Protein AF-A0A3C0FT54-F1 (afdb_monomer_lite)

Structure (mmCIF, N/CA/C/O backbone):
data_AF-A0A3C0FT54-F1
#
_entry.id   AF-A0A3C0FT54-F1
#
loop_
_atom_site.group_PDB
_atom_site.id
_atom_site.type_symbol
_atom_site.label_atom_id
_atom_site.label_alt_id
_atom_site.label_comp_id
_atom_site.label_asym_id
_atom_site.label_entity_id
_atom_site.label_seq_id
_atom_site.pdbx_PDB_ins_code
_atom_site.Cartn_x
_atom_site.Cartn_y
_atom_site.Cartn_z
_atom_site.occupancy
_atom_site.B_iso_or_equiv
_atom_site.auth_seq_id
_atom_site.auth_comp_id
_atom_site.auth_asym_id
_atom_site.auth_atom_id
_atom_site.pdbx_PDB_model_num
ATOM 1 N N . MET A 1 1 ? -22.268 36.437 27.085 1.00 39.81 1 MET A N 1
ATOM 2 C CA . MET A 1 1 ? -22.435 35.902 25.718 1.00 39.81 1 MET A CA 1
ATOM 3 C C . MET A 1 1 ? -21.088 35.354 25.307 1.00 39.81 1 MET A C 1
ATOM 5 O O . MET A 1 1 ? -20.222 36.113 24.899 1.00 39.81 1 MET A O 1
ATOM 9 N N . GLU A 1 2 ? -20.871 34.074 25.572 1.00 34.09 2 GLU A N 1
ATOM 10 C CA . GLU A 1 2 ? -19.591 33.410 25.344 1.00 34.09 2 GLU A CA 1
ATOM 11 C C . GLU A 1 2 ? -19.577 32.912 23.901 1.00 34.09 2 GLU A C 1
ATOM 13 O O . GLU A 1 2 ? -20.418 32.107 23.502 1.00 34.09 2 GLU A O 1
ATOM 18 N N . GLN A 1 3 ? -18.702 33.490 23.080 1.00 37.16 3 GLN A N 1
ATOM 19 C CA . GLN A 1 3 ? -18.525 33.064 21.700 1.00 37.16 3 GLN A CA 1
ATOM 20 C C . GLN A 1 3 ? -17.774 31.733 21.707 1.00 37.16 3 GLN A C 1
ATOM 22 O O . GLN A 1 3 ? -16.560 31.688 21.888 1.00 37.16 3 GLN A O 1
ATOM 27 N N . THR A 1 4 ? -18.505 30.640 21.504 1.00 37.16 4 THR A N 1
ATOM 28 C CA . THR A 1 4 ? -17.936 29.337 21.153 1.00 37.16 4 THR A CA 1
ATOM 29 C C . THR A 1 4 ? -17.132 29.469 19.862 1.00 37.16 4 THR A C 1
ATOM 31 O O . THR A 1 4 ? -17.695 29.584 18.771 1.00 37.16 4 THR A O 1
ATOM 34 N N . VAL A 1 5 ? -15.807 29.450 19.992 1.00 47.31 5 VAL A N 1
ATOM 35 C CA . VAL A 1 5 ? -14.875 29.257 18.881 1.00 47.31 5 VAL A CA 1
ATOM 36 C C . VAL A 1 5 ? -15.123 27.854 18.332 1.00 47.31 5 VAL A C 1
ATOM 38 O O . VAL A 1 5 ? -14.855 26.862 19.007 1.00 47.31 5 VAL A O 1
ATOM 41 N N . LYS A 1 6 ? -15.674 27.753 17.119 1.00 39.34 6 LYS A N 1
ATOM 42 C CA . LYS A 1 6 ? -15.751 26.471 16.413 1.00 39.34 6 LYS A CA 1
ATOM 43 C C . LYS A 1 6 ? -14.331 26.026 16.068 1.00 39.34 6 LYS A C 1
ATOM 45 O O . LYS A 1 6 ? -13.644 26.686 15.293 1.00 39.34 6 LYS A O 1
ATOM 50 N N . ASN A 1 7 ? -13.907 24.917 16.663 1.00 45.44 7 ASN A N 1
ATOM 51 C CA . ASN A 1 7 ? -12.680 24.217 16.313 1.00 45.44 7 ASN A CA 1
ATOM 52 C C . ASN A 1 7 ? -12.859 23.648 14.887 1.00 45.44 7 ASN A C 1
ATOM 54 O O . ASN A 1 7 ? -13.878 23.001 14.648 1.00 45.44 7 ASN A O 1
ATOM 58 N N . PRO A 1 8 ? -11.939 23.858 13.928 1.00 46.22 8 PRO A N 1
ATOM 59 C CA . PRO A 1 8 ? -12.102 23.394 12.542 1.00 46.22 8 PRO A CA 1
ATOM 60 C C . PRO A 1 8 ? -12.055 21.860 12.363 1.00 46.22 8 PRO A C 1
ATOM 62 O O . PRO A 1 8 ? -11.962 21.376 11.243 1.00 46.22 8 PRO A O 1
ATOM 65 N N . ALA A 1 9 ? -12.144 21.087 13.448 1.00 51.22 9 ALA A N 1
ATOM 66 C CA . ALA A 1 9 ? -12.054 19.629 13.460 1.00 51.22 9 ALA A CA 1
ATOM 67 C C . ALA A 1 9 ? -13.381 18.897 13.162 1.00 51.22 9 ALA A C 1
ATOM 69 O O . ALA A 1 9 ? -13.426 17.674 13.268 1.00 51.22 9 ALA A O 1
ATOM 70 N N . ASP A 1 10 ? -14.442 19.608 12.773 1.00 50.59 10 ASP A N 1
ATOM 71 C CA . ASP A 1 10 ? -15.737 19.005 12.452 1.00 50.59 10 ASP A CA 1
ATOM 72 C C . ASP A 1 10 ? -16.016 19.049 10.939 1.00 50.59 10 ASP A C 1
ATOM 74 O O . ASP A 1 10 ? -16.522 20.043 10.416 1.00 50.59 10 ASP A O 1
ATOM 78 N N . GLY A 1 11 ? -15.754 17.932 10.241 1.00 53.34 11 GLY A N 1
ATOM 79 C CA . GLY A 1 11 ? -16.655 17.505 9.158 1.00 53.34 11 GLY A CA 1
ATOM 80 C C . GLY A 1 11 ? -16.101 17.121 7.778 1.00 53.34 11 GLY A C 1
ATOM 81 O O . GLY A 1 11 ? -16.909 16.740 6.935 1.00 53.34 11 GLY A O 1
ATOM 82 N N . ALA A 1 12 ? -14.792 17.155 7.509 1.00 46.12 12 ALA A N 1
ATOM 83 C CA . ALA A 1 12 ? -14.217 16.586 6.279 1.00 46.12 12 ALA A CA 1
ATOM 84 C C . ALA A 1 12 ? -12.757 16.150 6.507 1.00 46.12 12 ALA A C 1
ATOM 86 O O . ALA A 1 12 ? -12.052 16.818 7.260 1.00 46.12 12 ALA A O 1
ATOM 87 N N . PRO A 1 13 ? -12.268 15.055 5.894 1.00 56.94 13 PRO A N 1
ATOM 88 C CA . PRO A 1 13 ? -10.840 14.763 5.926 1.00 56.94 13 PRO A CA 1
ATOM 89 C C . PRO A 1 13 ? -10.073 15.872 5.186 1.00 56.94 13 PRO A C 1
ATOM 91 O O . PRO A 1 13 ? -10.441 16.230 4.070 1.00 56.94 13 PRO A O 1
ATOM 94 N N . ASP A 1 14 ? -8.974 16.369 5.766 1.00 75.81 14 ASP A N 1
ATOM 95 C CA . ASP A 1 14 ? -8.068 17.360 5.139 1.00 75.81 14 ASP A CA 1
ATOM 96 C C . ASP A 1 14 ? -7.457 16.879 3.801 1.00 75.81 14 ASP A C 1
ATOM 98 O O . ASP A 1 14 ? -6.802 17.639 3.088 1.00 75.81 14 ASP A O 1
ATOM 102 N N . TYR A 1 15 ? -7.651 15.603 3.455 1.00 87.25 15 TYR A N 1
ATOM 103 C CA . TYR A 1 15 ? -7.069 14.931 2.300 1.00 87.25 15 TYR A CA 1
ATOM 104 C C . TYR A 1 15 ? -8.139 14.162 1.522 1.00 87.25 15 TYR A C 1
ATOM 106 O O . TYR A 1 15 ? -9.127 13.697 2.093 1.00 87.25 15 TYR A O 1
ATOM 114 N N . ASN A 1 16 ? -7.905 13.952 0.222 1.00 94.56 16 ASN A N 1
ATOM 115 C CA . ASN A 1 16 ? -8.702 13.000 -0.551 1.00 94.56 16 ASN A CA 1
ATOM 116 C C . ASN A 1 16 ? -8.587 11.594 0.071 1.00 94.56 16 ASN A C 1
ATOM 118 O O . ASN A 1 16 ? -7.588 11.285 0.727 1.00 94.56 16 ASN A O 1
ATOM 122 N N . PHE A 1 17 ? -9.579 10.728 -0.155 1.00 96.69 17 PHE A N 1
ATOM 123 C CA . PHE A 1 17 ? -9.539 9.345 0.335 1.00 96.69 17 PHE A CA 1
ATOM 124 C C . PHE A 1 17 ? -8.219 8.674 -0.067 1.00 96.69 17 PHE A C 1
ATOM 126 O O . PHE A 1 17 ? -7.836 8.730 -1.236 1.00 96.69 17 PHE A O 1
ATOM 133 N N . ALA A 1 18 ? -7.523 8.049 0.883 1.00 97.06 18 ALA A N 1
ATOM 134 C CA . ALA A 1 18 ? -6.199 7.458 0.673 1.00 97.06 18 ALA A CA 1
ATOM 135 C C . ALA A 1 18 ? -5.145 8.451 0.127 1.00 97.06 18 ALA A C 1
ATOM 137 O O . ALA A 1 18 ? -4.240 8.067 -0.614 1.00 97.06 18 ALA A O 1
ATOM 138 N N . TYR A 1 19 ? -5.259 9.729 0.506 1.00 97.00 19 TYR A N 1
ATOM 139 C CA . TYR A 1 19 ? -4.326 10.837 0.262 1.00 97.00 19 TYR A CA 1
ATOM 140 C C . TYR A 1 19 ? -4.223 11.345 -1.186 1.00 97.00 19 TYR A C 1
ATOM 142 O O . TYR A 1 19 ? -4.308 12.550 -1.417 1.00 97.00 19 TYR A O 1
ATOM 150 N N . LEU A 1 20 ? -4.048 10.458 -2.167 1.00 96.94 20 LEU A N 1
ATOM 151 C CA . LEU A 1 20 ? -3.814 10.850 -3.560 1.00 96.94 20 LEU A CA 1
ATOM 152 C C . LEU A 1 20 ? -5.056 11.458 -4.214 1.00 96.94 20 LEU A C 1
ATOM 154 O O . LEU A 1 20 ? -6.173 10.987 -4.008 1.00 96.94 20 LEU A O 1
ATOM 158 N N . ASP A 1 21 ? -4.862 12.443 -5.088 1.00 96.50 21 ASP A N 1
ATOM 159 C CA . ASP A 1 21 ? -5.926 12.946 -5.956 1.00 96.50 21 ASP A CA 1
ATOM 160 C C . ASP A 1 21 ? -6.377 11.889 -6.995 1.00 96.50 21 ASP A C 1
ATOM 162 O O . ASP A 1 21 ? -5.656 10.941 -7.335 1.00 96.50 21 ASP A O 1
ATOM 166 N N . GLU A 1 22 ? -7.581 12.061 -7.545 1.00 97.31 22 GLU A N 1
ATOM 167 C CA . GLU A 1 22 ? -8.159 11.102 -8.496 1.00 97.31 22 GLU A CA 1
ATOM 168 C C . GLU A 1 22 ? -7.431 11.039 -9.847 1.00 97.31 22 GLU A C 1
ATOM 170 O O . GLU A 1 22 ? -7.488 10.017 -10.536 1.00 97.31 22 GLU A O 1
ATOM 175 N N . GLN A 1 23 ? -6.727 12.096 -10.264 1.00 97.50 23 GLN A N 1
ATOM 176 C CA . GLN A 1 23 ? -5.931 12.071 -11.494 1.00 97.50 23 GLN A CA 1
ATOM 177 C C . GLN A 1 23 ? -4.718 11.151 -11.329 1.00 97.50 23 GLN A C 1
ATOM 179 O O . GLN A 1 23 ? -4.455 10.318 -12.205 1.00 97.50 23 GLN A O 1
ATOM 184 N N . THR A 1 24 ? -4.012 11.282 -10.208 1.00 97.81 24 THR A N 1
ATOM 185 C CA . THR A 1 24 ? -2.846 10.480 -9.851 1.00 97.81 24 THR A CA 1
ATOM 186 C C . THR A 1 24 ? -3.249 9.015 -9.698 1.00 97.81 24 THR A C 1
ATOM 188 O O . THR A 1 24 ? -2.662 8.157 -10.364 1.00 97.81 24 THR A O 1
ATOM 191 N N . LYS A 1 25 ? -4.333 8.717 -8.961 1.00 98.44 25 LYS A N 1
ATOM 192 C CA . LYS A 1 25 ? -4.875 7.346 -8.875 1.00 98.44 25 LYS A CA 1
ATOM 193 C C . LYS A 1 25 ? -5.242 6.784 -10.244 1.00 98.44 25 LYS A C 1
ATOM 195 O O . LYS A 1 25 ? -4.862 5.664 -10.572 1.00 98.44 25 LYS A O 1
ATOM 200 N N . ARG A 1 26 ? -5.947 7.556 -11.08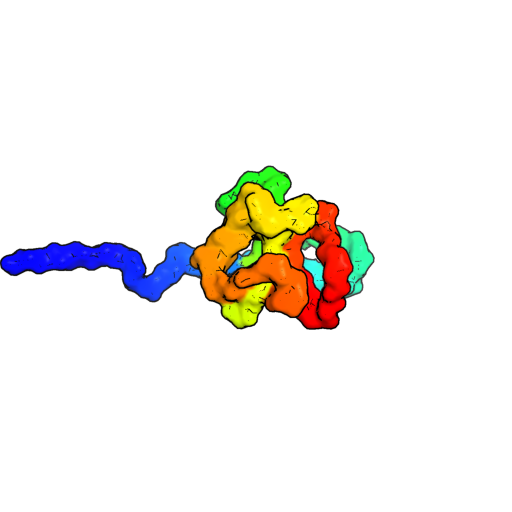3 1.00 98.44 26 ARG A N 1
ATOM 201 C CA . ARG A 1 26 ? -6.336 7.119 -12.437 1.00 98.44 26 ARG A CA 1
ATOM 202 C C . ARG A 1 26 ? -5.115 6.798 -13.301 1.00 98.44 26 ARG A C 1
ATOM 204 O O . ARG A 1 26 ? -5.172 5.877 -14.111 1.00 98.44 26 ARG A O 1
ATOM 211 N N . MET A 1 27 ? -4.025 7.547 -13.155 1.00 98.50 27 MET A N 1
ATOM 212 C CA . MET A 1 27 ? -2.771 7.284 -13.861 1.00 98.50 27 MET A CA 1
ATOM 213 C C . MET A 1 27 ? -2.097 5.998 -13.364 1.00 98.50 27 MET A C 1
ATOM 215 O O . MET A 1 27 ? -1.792 5.142 -14.195 1.00 98.50 27 MET A O 1
ATOM 219 N N . ILE A 1 28 ? -1.975 5.812 -12.045 1.00 98.44 28 ILE A N 1
ATOM 220 C CA . ILE A 1 28 ? -1.422 4.585 -11.447 1.00 98.44 28 ILE A CA 1
ATOM 221 C C . ILE A 1 28 ? -2.247 3.364 -11.866 1.00 98.44 28 ILE A C 1
ATOM 223 O O . ILE A 1 28 ? -1.689 2.389 -12.355 1.00 98.44 28 ILE A O 1
ATOM 227 N N . ARG A 1 29 ? -3.582 3.437 -11.792 1.00 98.62 29 ARG A N 1
ATOM 228 C CA . ARG A 1 29 ? -4.486 2.354 -12.221 1.00 98.62 29 ARG A CA 1
ATOM 229 C C . ARG A 1 29 ? -4.255 1.942 -13.679 1.00 98.62 29 ARG A C 1
ATOM 231 O O . ARG A 1 29 ? -4.210 0.753 -13.975 1.00 98.62 29 ARG A O 1
ATOM 238 N N . ARG A 1 30 ? -4.049 2.897 -14.598 1.00 98.62 30 ARG A N 1
ATOM 239 C CA . ARG A 1 30 ? -3.699 2.574 -15.996 1.00 98.62 30 ARG A CA 1
ATOM 240 C C . ARG A 1 30 ? -2.347 1.867 -16.102 1.00 98.62 30 ARG A C 1
ATOM 242 O O . ARG A 1 30 ? -2.233 0.934 -16.890 1.00 98.62 30 ARG A O 1
ATOM 249 N N . ALA A 1 31 ? -1.348 2.299 -15.332 1.00 98.56 31 ALA A N 1
ATOM 250 C CA . ALA A 1 31 ? -0.041 1.647 -15.304 1.00 98.56 31 ALA A CA 1
ATOM 251 C C . ALA A 1 31 ? -0.134 0.213 -14.752 1.00 98.56 31 ALA A C 1
ATOM 253 O O . ALA A 1 31 ? 0.414 -0.703 -15.359 1.00 98.56 31 ALA A O 1
ATOM 254 N N . LEU A 1 32 ? -0.908 -0.001 -13.682 1.00 98.31 32 LEU A N 1
ATOM 255 C CA . LEU A 1 32 ? -1.160 -1.328 -13.109 1.00 98.31 32 LEU A CA 1
ATOM 256 C C . LEU A 1 32 ? -1.840 -2.266 -14.113 1.00 98.31 32 LEU A C 1
ATOM 258 O O . LEU A 1 32 ? -1.389 -3.391 -14.291 1.00 98.31 32 LEU A O 1
ATOM 262 N N . LEU A 1 33 ? -2.854 -1.794 -14.847 1.00 98.62 33 LEU A N 1
ATOM 263 C CA . LEU A 1 33 ? -3.495 -2.596 -15.898 1.00 98.62 33 LEU A CA 1
ATOM 264 C C . LEU A 1 33 ? -2.511 -3.007 -17.006 1.00 98.62 33 LEU A C 1
ATOM 266 O O . LEU A 1 33 ? -2.610 -4.110 -17.541 1.00 98.62 33 LEU A O 1
ATOM 270 N N . LYS A 1 34 ? -1.538 -2.151 -17.346 1.00 98.62 34 LYS A N 1
ATOM 271 C CA . LYS A 1 34 ? -0.458 -2.513 -18.279 1.00 98.62 34 LYS A CA 1
ATOM 272 C C . LYS A 1 34 ? 0.517 -3.520 -17.672 1.00 98.62 34 LYS A C 1
ATOM 274 O O . LYS A 1 34 ? 0.944 -4.417 -18.386 1.00 98.62 34 LYS A O 1
ATOM 279 N N . ALA A 1 35 ? 0.837 -3.393 -16.385 1.00 98.50 35 ALA A N 1
ATOM 280 C CA . ALA A 1 35 ? 1.740 -4.309 -15.691 1.00 98.50 35 ALA A CA 1
ATOM 281 C C . ALA A 1 35 ? 1.143 -5.722 -15.591 1.00 98.50 35 ALA A C 1
ATOM 283 O O . ALA A 1 35 ? 1.838 -6.700 -15.845 1.00 98.50 35 ALA A O 1
ATOM 284 N N . VAL A 1 36 ? -0.162 -5.827 -15.314 1.00 98.06 36 VAL A N 1
ATOM 285 C CA . VAL A 1 36 ? -0.887 -7.110 -15.318 1.00 98.06 36 VAL A CA 1
ATOM 286 C C . VAL A 1 36 ? -0.907 -7.728 -16.718 1.00 98.06 36 VAL A C 1
ATOM 288 O O . VAL A 1 36 ? -0.667 -8.921 -16.870 1.00 98.06 36 VAL A O 1
ATOM 291 N N . ALA A 1 37 ? -1.154 -6.921 -17.755 1.00 98.69 37 ALA A N 1
ATOM 292 C CA . ALA A 1 37 ? -1.197 -7.400 -19.137 1.00 98.69 37 ALA A CA 1
ATOM 293 C C . ALA A 1 37 ? 0.180 -7.797 -19.706 1.00 98.69 37 ALA A C 1
ATOM 295 O O . ALA A 1 37 ? 0.236 -8.459 -20.741 1.00 98.69 37 ALA A O 1
ATOM 296 N N . ILE A 1 38 ? 1.282 -7.378 -19.071 1.00 98.19 38 ILE A N 1
ATOM 297 C CA . ILE A 1 38 ? 2.654 -7.650 -19.520 1.00 98.19 38 ILE A CA 1
ATOM 298 C C . ILE A 1 38 ? 3.494 -8.116 -18.314 1.00 98.19 38 ILE A C 1
ATOM 300 O O . ILE A 1 38 ? 4.292 -7.340 -17.776 1.00 98.19 38 ILE A O 1
ATOM 304 N N . PRO A 1 39 ? 3.321 -9.372 -17.860 1.00 98.31 39 PRO A N 1
ATOM 305 C CA . PRO A 1 39 ? 3.961 -9.867 -16.644 1.00 98.31 39 PRO A CA 1
ATOM 306 C C . PRO A 1 39 ? 5.487 -9.710 -16.667 1.00 98.31 39 PRO A C 1
ATOM 308 O O . PRO A 1 39 ? 6.156 -10.109 -17.618 1.00 98.31 39 PRO A O 1
ATOM 311 N N . GLY A 1 40 ? 6.039 -9.116 -15.606 1.00 96.94 40 GLY A N 1
ATOM 312 C CA . GLY A 1 40 ? 7.479 -8.878 -15.449 1.00 96.94 40 GLY A CA 1
ATOM 313 C C . GLY A 1 40 ? 8.015 -7.612 -16.130 1.00 96.94 40 GLY A C 1
ATOM 314 O O . GLY A 1 40 ? 9.152 -7.220 -15.860 1.00 96.94 40 GLY A O 1
ATOM 315 N N . TYR A 1 41 ? 7.222 -6.927 -16.963 1.00 98.25 41 TYR A N 1
ATOM 316 C CA . TYR A 1 41 ? 7.627 -5.647 -17.545 1.00 98.25 41 TYR A CA 1
ATOM 317 C C . TYR A 1 41 ? 7.456 -4.494 -16.546 1.00 98.25 41 TYR A C 1
ATOM 319 O O . TYR A 1 41 ? 6.394 -4.289 -15.958 1.00 98.25 41 TYR A O 1
ATOM 327 N N . GLN A 1 42 ? 8.511 -3.697 -16.387 1.00 98.31 42 GLN A N 1
ATOM 328 C CA . GLN A 1 42 ? 8.526 -2.533 -15.505 1.00 98.31 42 GLN A CA 1
ATOM 329 C C . GLN A 1 42 ? 7.841 -1.349 -16.193 1.00 98.31 42 GLN A C 1
ATOM 331 O O . GLN A 1 42 ? 8.478 -0.593 -16.923 1.00 98.31 42 GLN A O 1
ATOM 336 N N . VAL A 1 43 ? 6.535 -1.189 -15.966 1.00 98.44 43 VAL A N 1
ATOM 337 C CA . VAL A 1 43 ? 5.764 -0.055 -16.493 1.00 98.44 43 VAL A CA 1
ATOM 338 C C . VAL A 1 43 ? 6.159 1.228 -15.753 1.00 98.44 43 VAL A C 1
ATOM 340 O O . VAL A 1 43 ? 5.912 1.332 -14.549 1.00 98.44 43 VAL A O 1
ATOM 343 N N . PRO A 1 44 ? 6.717 2.241 -16.439 1.00 97.69 44 PRO A N 1
ATOM 344 C CA . PRO A 1 44 ? 6.979 3.530 -15.815 1.00 97.69 44 PRO A CA 1
ATOM 345 C C . PRO A 1 44 ? 5.664 4.220 -15.446 1.00 97.69 44 PRO A C 1
ATOM 347 O O . PRO A 1 44 ? 4.715 4.235 -16.234 1.00 97.69 44 PRO A O 1
ATOM 350 N N . PHE A 1 45 ? 5.613 4.850 -14.276 1.00 96.31 45 PHE A N 1
ATOM 351 C CA . PHE A 1 45 ? 4.506 5.723 -13.896 1.00 96.31 45 PHE A CA 1
ATOM 352 C C . PHE A 1 45 ? 5.036 6.982 -13.207 1.00 96.31 45 PHE A C 1
ATOM 354 O O . PHE A 1 45 ? 6.096 6.969 -12.582 1.00 96.31 45 PHE A O 1
ATOM 361 N N . ALA A 1 46 ? 4.306 8.089 -13.348 1.00 91.56 46 ALA A N 1
ATOM 362 C CA . ALA A 1 46 ? 4.699 9.379 -12.790 1.00 91.56 46 ALA A CA 1
ATOM 363 C C . ALA A 1 46 ? 4.358 9.440 -11.293 1.00 91.56 46 ALA A C 1
ATOM 365 O O . ALA A 1 46 ? 3.307 9.957 -10.908 1.00 91.56 46 ALA A O 1
ATOM 366 N N . GLY A 1 47 ? 5.228 8.857 -10.467 1.00 89.25 47 GLY A N 1
ATOM 367 C CA . GLY A 1 47 ? 5.093 8.896 -9.014 1.00 89.25 47 GLY A CA 1
ATOM 368 C C . GLY A 1 47 ? 5.059 10.326 -8.467 1.00 89.25 47 GLY A C 1
ATOM 369 O O . GLY A 1 47 ? 5.604 11.257 -9.063 1.00 89.25 47 GLY A O 1
ATOM 370 N N . ARG A 1 48 ? 4.399 10.498 -7.323 1.00 92.00 48 ARG A N 1
ATOM 371 C CA . ARG A 1 48 ? 4.350 11.754 -6.569 1.00 92.00 48 ARG A CA 1
ATOM 372 C C . ARG A 1 48 ? 5.203 11.665 -5.312 1.00 92.00 48 ARG A C 1
ATOM 374 O O . ARG A 1 48 ? 5.487 10.574 -4.812 1.00 92.00 48 ARG A O 1
ATOM 381 N N . GLU A 1 49 ? 5.566 12.832 -4.799 1.00 91.88 49 GLU A N 1
ATOM 382 C CA . GLU A 1 49 ? 6.075 12.948 -3.440 1.00 91.88 49 GLU A CA 1
ATOM 383 C C . GLU A 1 49 ? 4.991 12.511 -2.452 1.00 91.88 49 GLU A C 1
ATOM 385 O O . GLU A 1 49 ? 3.804 12.781 -2.635 1.00 91.88 49 GLU A O 1
ATOM 390 N N . MET A 1 50 ? 5.419 11.794 -1.421 1.00 94.06 50 MET A N 1
ATOM 391 C CA . MET A 1 50 ? 4.568 11.251 -0.368 1.00 94.06 50 MET A CA 1
ATOM 392 C C . MET A 1 50 ? 5.062 11.795 0.977 1.00 94.06 50 MET A C 1
ATOM 394 O O . MET A 1 50 ? 6.218 12.216 1.060 1.00 94.06 50 MET A O 1
ATOM 398 N N . PRO A 1 51 ? 4.253 11.756 2.052 1.00 91.75 51 PRO A N 1
ATOM 399 C CA . PRO A 1 51 ? 4.667 12.184 3.393 1.00 91.75 51 PRO A CA 1
ATOM 400 C C . PRO A 1 51 ? 5.595 11.148 4.063 1.00 91.75 51 PRO A C 1
ATOM 402 O O . PRO A 1 51 ? 5.380 10.715 5.191 1.00 91.75 51 PRO A O 1
ATOM 405 N N . MET A 1 52 ? 6.601 10.696 3.315 1.00 92.25 52 MET A N 1
ATOM 406 C CA . MET A 1 52 ? 7.613 9.706 3.662 1.00 92.25 52 MET A CA 1
ATOM 407 C C . MET A 1 52 ? 8.758 9.796 2.633 1.00 92.25 52 MET A C 1
ATOM 409 O O . MET A 1 52 ? 8.483 9.980 1.443 1.00 92.25 52 MET A O 1
ATOM 413 N N . PRO A 1 53 ? 10.034 9.665 3.043 1.00 88.62 53 PRO A N 1
ATOM 414 C CA . PRO A 1 53 ? 11.159 9.813 2.123 1.00 88.62 53 PRO A CA 1
ATOM 415 C C . PRO A 1 53 ? 11.183 8.736 1.032 1.00 88.62 53 PRO A C 1
ATOM 417 O O . PRO A 1 53 ? 10.792 7.585 1.251 1.00 88.62 53 PRO A O 1
ATOM 420 N N . TYR A 1 54 ? 11.732 9.069 -0.137 1.00 89.88 54 TYR A N 1
ATOM 421 C CA . TYR A 1 54 ? 12.056 8.055 -1.141 1.00 89.88 54 TYR A CA 1
ATOM 422 C C . TYR A 1 54 ? 12.957 6.962 -0.543 1.00 89.88 54 TYR A C 1
ATOM 424 O O . TYR A 1 54 ? 13.817 7.225 0.295 1.00 89.88 54 TYR A O 1
ATOM 432 N N . GLY A 1 55 ? 12.721 5.712 -0.948 1.00 91.31 55 GLY A N 1
ATOM 433 C CA . GLY A 1 55 ? 13.372 4.529 -0.370 1.00 91.31 55 GLY A CA 1
ATOM 434 C C . GLY A 1 55 ? 12.616 3.888 0.803 1.00 91.31 55 GLY A C 1
ATOM 435 O O . GLY A 1 55 ? 12.863 2.724 1.104 1.00 91.31 55 GLY A O 1
ATOM 436 N N . TRP A 1 56 ? 11.628 4.574 1.391 1.00 94.75 56 TRP A N 1
ATOM 437 C CA . TRP A 1 56 ? 10.804 4.051 2.496 1.00 94.75 56 TRP A CA 1
ATOM 438 C C . TRP A 1 56 ? 9.490 3.396 2.034 1.00 94.75 56 TRP A C 1
ATOM 440 O O . TRP A 1 56 ? 8.538 3.264 2.793 1.00 94.75 56 TRP A O 1
ATOM 450 N N . GLY A 1 57 ? 9.423 2.958 0.773 1.00 93.62 57 GLY A N 1
ATOM 451 C CA . GLY A 1 57 ? 8.252 2.252 0.236 1.00 93.62 57 GLY A CA 1
ATOM 452 C C . GLY A 1 57 ? 7.187 3.147 -0.407 1.00 93.62 57 GLY A C 1
ATOM 453 O O . GLY A 1 57 ? 6.059 2.698 -0.602 1.00 93.62 57 GLY A O 1
ATOM 454 N N . THR A 1 58 ? 7.536 4.376 -0.802 1.00 95.50 58 THR A N 1
ATOM 455 C CA . THR A 1 58 ? 6.602 5.341 -1.419 1.00 95.50 58 THR A CA 1
ATOM 456 C C . THR A 1 58 ? 5.877 4.801 -2.655 1.00 95.50 58 THR A C 1
ATOM 458 O O . THR A 1 58 ? 4.716 5.140 -2.872 1.00 95.50 58 THR A O 1
ATOM 461 N N . GLY A 1 59 ? 6.521 3.938 -3.448 1.00 96.81 59 GLY A N 1
ATOM 462 C CA . GLY A 1 59 ? 5.887 3.264 -4.584 1.00 96.81 59 GLY A CA 1
ATOM 463 C C . GLY A 1 59 ? 4.770 2.312 -4.151 1.00 96.81 59 GLY A C 1
ATOM 464 O O . GLY A 1 59 ? 3.666 2.390 -4.680 1.00 96.81 59 GLY A O 1
ATOM 465 N N . GLY A 1 60 ? 5.023 1.478 -3.136 1.00 97.62 60 GLY A N 1
ATOM 466 C CA . GLY A 1 60 ? 4.014 0.579 -2.568 1.00 97.62 60 GLY A CA 1
ATOM 467 C C . GLY A 1 60 ? 2.832 1.345 -1.978 1.00 97.62 60 GLY A C 1
ATOM 468 O O . GLY A 1 60 ? 1.690 1.019 -2.271 1.00 97.62 60 GLY A O 1
ATOM 469 N N . VAL A 1 61 ? 3.094 2.433 -1.246 1.00 98.19 61 VAL A N 1
ATOM 470 C CA . VAL A 1 61 ? 2.026 3.284 -0.693 1.00 98.19 61 VAL A CA 1
ATOM 471 C C . VAL A 1 61 ? 1.181 3.918 -1.799 1.00 98.19 61 VAL A C 1
ATOM 473 O O . VAL A 1 61 ? -0.039 3.957 -1.685 1.00 98.19 61 VAL A O 1
ATOM 476 N N . GLN A 1 62 ? 1.786 4.374 -2.897 1.00 98.50 62 GLN A N 1
ATOM 477 C CA . GLN A 1 62 ? 1.028 4.920 -4.027 1.00 98.50 62 GLN A CA 1
ATOM 478 C C . GLN A 1 62 ? 0.159 3.867 -4.725 1.00 98.50 62 GLN A C 1
ATOM 480 O O . GLN A 1 62 ? -0.970 4.170 -5.112 1.00 98.50 62 GLN A O 1
ATOM 485 N N . VAL A 1 63 ? 0.656 2.633 -4.858 1.00 98.38 63 VAL A N 1
ATOM 486 C CA . VAL A 1 63 ? -0.128 1.510 -5.393 1.00 98.38 63 VAL A CA 1
ATOM 487 C C . VAL A 1 63 ? -1.303 1.197 -4.470 1.00 98.38 63 VAL A C 1
ATOM 489 O O . VAL A 1 63 ? -2.439 1.220 -4.940 1.00 98.38 63 VAL A O 1
ATOM 492 N N . THR A 1 64 ? -1.065 1.018 -3.166 1.00 98.62 64 THR A N 1
ATOM 493 C CA . THR A 1 64 ? -2.120 0.776 -2.167 1.00 98.62 64 THR A CA 1
ATOM 494 C C . THR A 1 64 ? -3.170 1.885 -2.191 1.00 98.62 64 THR A C 1
ATOM 496 O O . THR A 1 64 ? -4.355 1.600 -2.310 1.00 98.62 64 THR A O 1
ATOM 499 N N . ALA A 1 65 ? -2.758 3.156 -2.198 1.00 98.31 65 ALA A N 1
ATOM 500 C CA . ALA A 1 65 ? -3.666 4.302 -2.271 1.00 98.31 65 ALA A CA 1
ATOM 501 C C . ALA A 1 65 ? -4.522 4.348 -3.550 1.00 98.31 65 ALA A C 1
ATOM 503 O O . ALA A 1 65 ? -5.608 4.932 -3.559 1.00 98.31 65 ALA A O 1
ATOM 504 N N . ALA A 1 66 ? -4.034 3.761 -4.645 1.00 98.38 66 ALA A N 1
ATOM 505 C CA . ALA A 1 66 ? -4.761 3.693 -5.904 1.00 98.38 66 ALA A CA 1
ATOM 506 C C . ALA A 1 66 ? -5.744 2.513 -5.970 1.00 98.38 66 ALA A C 1
ATOM 508 O O . ALA A 1 66 ? -6.716 2.608 -6.725 1.00 98.38 66 ALA A O 1
ATOM 509 N N . VAL A 1 67 ? -5.524 1.430 -5.220 1.00 98.38 67 VAL A N 1
ATOM 510 C CA . VAL A 1 67 ? -6.362 0.216 -5.287 1.00 98.38 67 VAL A CA 1
ATOM 511 C C . VAL A 1 67 ? -7.311 0.051 -4.104 1.00 98.38 67 VAL A C 1
ATOM 513 O O . VAL A 1 67 ? -8.384 -0.505 -4.297 1.00 98.38 67 VAL A O 1
ATOM 516 N N . ILE A 1 68 ? -6.955 0.569 -2.925 1.00 98.62 68 ILE A N 1
ATOM 517 C CA . ILE A 1 68 ? -7.753 0.413 -1.708 1.00 98.62 68 ILE A CA 1
ATOM 518 C C . ILE A 1 68 ? -9.129 1.074 -1.839 1.00 98.62 68 ILE A C 1
ATOM 520 O O . ILE A 1 68 ? -9.265 2.175 -2.383 1.00 98.62 68 ILE A O 1
ATOM 524 N N . GLY A 1 69 ? -10.149 0.391 -1.331 1.00 98.12 69 GLY A N 1
ATOM 525 C CA . GLY A 1 69 ? -11.524 0.842 -1.196 1.00 98.12 69 GLY A CA 1
ATOM 526 C C . GLY A 1 69 ? -11.959 0.951 0.272 1.00 98.12 69 GLY A C 1
ATOM 527 O O . GLY A 1 69 ? -11.272 0.480 1.176 1.00 98.12 69 GLY A O 1
ATOM 528 N N . PRO A 1 70 ? -13.117 1.576 0.543 1.00 97.38 70 PRO A N 1
ATOM 529 C CA . PRO A 1 70 ? -13.574 1.858 1.909 1.00 97.38 70 PRO A CA 1
ATOM 530 C C . PRO A 1 70 ? -13.930 0.606 2.728 1.00 97.38 70 PRO A C 1
ATOM 532 O O . PRO A 1 70 ? -13.971 0.677 3.950 1.00 97.38 70 PRO A O 1
ATOM 535 N N . ASN A 1 71 ? -14.181 -0.528 2.069 1.00 97.62 71 ASN A N 1
ATOM 536 C CA . ASN A 1 71 ? -14.554 -1.789 2.718 1.00 97.62 71 ASN A CA 1
ATOM 537 C C . ASN A 1 71 ? -13.374 -2.763 2.854 1.00 97.62 71 ASN A C 1
ATOM 539 O O . ASN A 1 71 ? -13.565 -3.895 3.296 1.00 97.62 71 ASN A O 1
ATOM 543 N N . ASP A 1 72 ? -12.174 -2.352 2.442 1.00 98.69 72 ASP A N 1
ATOM 544 C CA . ASP A 1 72 ? -10.992 -3.194 2.546 1.00 98.69 72 ASP A CA 1
ATOM 545 C C . ASP A 1 72 ? -10.501 -3.315 3.990 1.00 98.69 72 ASP A C 1
ATOM 547 O O . ASP A 1 72 ? -10.658 -2.413 4.817 1.00 98.69 72 ASP A O 1
ATOM 551 N N . THR A 1 73 ? -9.853 -4.444 4.270 1.00 98.75 73 THR A N 1
ATOM 552 C CA . THR A 1 73 ? -9.092 -4.661 5.499 1.00 98.75 73 THR A CA 1
ATOM 553 C C . THR A 1 73 ? -7.612 -4.730 5.147 1.00 98.75 73 THR A C 1
ATOM 555 O O . THR A 1 73 ? -7.159 -5.663 4.482 1.00 98.75 73 THR A O 1
ATOM 558 N N . LEU A 1 74 ? -6.851 -3.732 5.592 1.00 98.88 74 LEU A N 1
ATOM 559 C CA . LEU A 1 74 ? -5.438 -3.578 5.263 1.00 98.88 74 LEU A CA 1
ATOM 560 C C . LEU A 1 74 ? -4.538 -4.260 6.302 1.00 98.88 74 LEU A C 1
ATOM 562 O O . LEU A 1 74 ? -4.582 -3.939 7.493 1.00 98.88 74 LEU A O 1
ATOM 566 N N . LYS A 1 75 ? -3.642 -5.128 5.831 1.00 98.81 75 LYS A N 1
ATOM 567 C CA . LYS A 1 75 ? -2.472 -5.593 6.587 1.00 98.81 75 LYS A CA 1
ATOM 568 C C . LYS A 1 75 ? -1.215 -4.937 6.025 1.00 98.81 75 LYS A C 1
ATOM 570 O O . LYS A 1 75 ? -1.052 -4.827 4.812 1.00 98.81 75 LYS A O 1
ATOM 575 N N . VAL A 1 76 ? -0.308 -4.516 6.904 1.00 98.81 76 VAL A N 1
ATOM 576 C CA . VAL A 1 76 ? 0.987 -3.950 6.503 1.00 98.81 76 VAL A CA 1
ATOM 577 C C . VAL A 1 76 ? 2.096 -4.619 7.294 1.00 98.81 76 VAL A C 1
ATOM 579 O O . VAL A 1 76 ? 2.041 -4.614 8.521 1.00 98.81 76 VAL A O 1
ATOM 582 N N . ILE A 1 77 ? 3.105 -5.142 6.598 1.00 98.69 77 ILE A N 1
ATOM 583 C CA . ILE A 1 77 ? 4.270 -5.796 7.207 1.00 98.69 77 ILE A CA 1
ATOM 584 C C . ILE A 1 77 ? 5.585 -5.277 6.612 1.00 98.69 77 ILE A C 1
ATOM 586 O O . ILE A 1 77 ? 5.684 -4.998 5.417 1.00 98.69 77 ILE A O 1
ATOM 590 N N . ASP A 1 78 ? 6.628 -5.204 7.434 1.00 98.50 78 ASP A N 1
ATOM 591 C CA . ASP A 1 78 ? 8.019 -4.987 7.009 1.00 98.50 78 ASP A CA 1
ATOM 592 C C . ASP A 1 78 ? 8.877 -6.074 7.660 1.00 98.50 78 ASP A C 1
ATOM 594 O O . ASP A 1 78 ? 8.699 -6.385 8.836 1.00 98.50 78 ASP A O 1
ATOM 598 N N . GLN A 1 79 ? 9.756 -6.718 6.892 1.00 97.19 79 GLN A N 1
ATOM 599 C CA . GLN A 1 79 ? 10.523 -7.898 7.327 1.00 97.19 79 GLN A CA 1
ATOM 600 C C . GLN A 1 79 ? 9.656 -9.066 7.844 1.00 97.19 79 GLN A C 1
ATOM 602 O O . GLN A 1 79 ? 10.156 -9.973 8.507 1.00 97.19 79 GLN A O 1
ATOM 607 N N . GLY A 1 80 ? 8.365 -9.089 7.499 1.00 96.50 80 GLY A N 1
ATOM 608 C CA . GLY A 1 80 ? 7.405 -10.092 7.970 1.00 96.50 80 GLY A CA 1
ATOM 609 C C . GLY A 1 80 ? 6.710 -9.746 9.289 1.00 96.50 80 GLY A C 1
ATOM 610 O O . GLY A 1 80 ? 5.920 -10.557 9.760 1.00 96.50 80 GLY A O 1
ATOM 611 N N . ALA A 1 81 ? 6.971 -8.566 9.857 1.00 98.06 81 ALA A N 1
ATOM 612 C CA . ALA A 1 81 ? 6.409 -8.112 11.123 1.00 98.06 81 ALA A CA 1
ATOM 613 C C . ALA A 1 81 ? 5.518 -6.869 10.947 1.00 98.06 81 ALA A C 1
ATOM 615 O O . ALA A 1 81 ? 5.850 -5.932 10.210 1.00 98.06 81 ALA A O 1
ATOM 616 N N . ASP A 1 82 ? 4.382 -6.866 11.644 1.00 98.06 82 ASP A N 1
ATOM 617 C CA . ASP A 1 82 ? 3.386 -5.789 11.644 1.00 98.06 82 ASP A CA 1
ATOM 618 C C . ASP A 1 82 ? 3.782 -4.590 12.527 1.00 98.06 82 ASP A C 1
ATOM 620 O O . ASP A 1 82 ? 3.247 -3.492 12.351 1.00 98.06 82 ASP A O 1
ATOM 624 N N . ASP A 1 83 ? 4.698 -4.783 13.477 1.00 97.75 83 ASP A N 1
ATOM 625 C CA . ASP A 1 83 ? 5.064 -3.833 14.539 1.00 97.75 83 ASP A CA 1
ATOM 626 C C . ASP A 1 83 ? 6.380 -3.080 14.279 1.00 97.75 83 ASP A C 1
ATOM 628 O O . ASP A 1 83 ? 6.797 -2.232 15.069 1.00 97.75 83 ASP A O 1
ATOM 632 N N . THR A 1 84 ? 7.021 -3.326 13.137 1.00 97.94 84 THR A N 1
ATOM 633 C C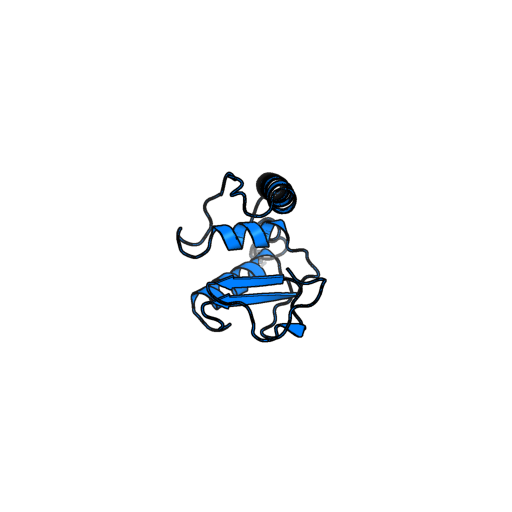A . THR A 1 84 ? 8.171 -2.526 12.705 1.00 9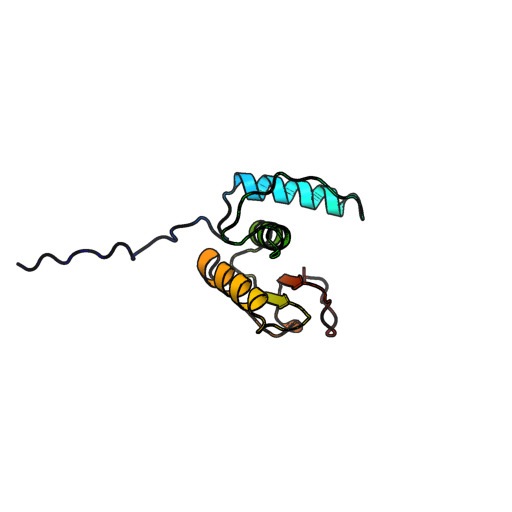7.94 84 THR A CA 1
ATOM 634 C C . THR A 1 84 ? 7.778 -1.062 12.496 1.00 97.94 84 THR A C 1
ATOM 636 O O . THR A 1 84 ? 6.663 -0.744 12.075 1.00 97.94 84 THR A O 1
ATOM 639 N N . THR A 1 85 ? 8.721 -0.140 12.709 1.00 96.81 85 THR A N 1
ATOM 640 C CA . THR A 1 85 ? 8.471 1.309 12.597 1.00 96.81 85 THR A CA 1
ATOM 641 C C . THR A 1 85 ? 7.838 1.700 11.262 1.00 96.81 85 THR A C 1
ATOM 643 O O . THR A 1 85 ? 6.915 2.511 11.221 1.00 96.81 85 THR A O 1
ATOM 646 N N . ASN A 1 86 ? 8.310 1.109 10.164 1.00 96.56 86 ASN A N 1
ATOM 647 C CA . ASN A 1 86 ? 7.803 1.418 8.835 1.00 96.56 86 ASN A CA 1
ATOM 648 C C . ASN A 1 86 ? 6.402 0.827 8.600 1.00 96.56 86 ASN A C 1
ATOM 650 O O . ASN A 1 86 ? 5.525 1.532 8.101 1.00 96.56 86 ASN A O 1
ATOM 654 N N . ALA A 1 87 ? 6.154 -0.423 9.015 1.00 98.06 87 ALA A N 1
ATOM 655 C CA . ALA A 1 87 ? 4.833 -1.041 8.892 1.00 98.06 87 ALA A CA 1
ATOM 656 C C . ALA A 1 87 ? 3.774 -0.289 9.710 1.00 98.06 87 ALA A C 1
ATOM 658 O O . ALA A 1 87 ? 2.700 0.021 9.191 1.00 98.06 87 ALA A O 1
ATOM 659 N N . VAL A 1 88 ? 4.105 0.073 10.954 1.00 98.06 88 VAL A N 1
ATOM 660 C CA . VAL A 1 88 ? 3.242 0.878 11.830 1.00 98.06 88 VAL A CA 1
ATOM 661 C C . VAL A 1 88 ? 2.953 2.238 11.199 1.00 98.06 88 VAL A C 1
ATOM 663 O O . VAL A 1 88 ? 1.789 2.628 11.116 1.00 98.06 88 VAL A O 1
ATOM 666 N N . SER A 1 89 ? 3.982 2.931 10.701 1.00 97.31 89 SER A N 1
ATOM 667 C CA . SER A 1 89 ? 3.836 4.248 10.067 1.00 97.31 89 SER A CA 1
ATOM 668 C C . SER A 1 89 ? 2.911 4.205 8.844 1.00 97.31 89 SER A C 1
ATOM 670 O O . SER A 1 89 ? 1.958 4.981 8.751 1.00 97.31 89 SER A O 1
ATOM 672 N N . ILE A 1 90 ? 3.115 3.243 7.936 1.00 98.25 90 ILE A N 1
ATOM 673 C CA . ILE A 1 90 ? 2.282 3.082 6.734 1.00 98.25 90 ILE A CA 1
ATOM 674 C C . ILE A 1 90 ? 0.843 2.684 7.103 1.00 98.25 90 ILE A C 1
ATOM 676 O O . ILE A 1 90 ? -0.111 3.231 6.544 1.00 98.25 90 ILE A O 1
ATOM 680 N N . ARG A 1 91 ? 0.658 1.765 8.061 1.00 98.25 91 ARG A N 1
ATOM 681 C CA . ARG A 1 91 ? -0.679 1.350 8.514 1.00 98.25 91 ARG A CA 1
ATOM 682 C C . ARG A 1 91 ? -1.443 2.518 9.137 1.00 98.25 91 ARG A C 1
ATOM 684 O O . ARG A 1 91 ? -2.596 2.746 8.782 1.00 98.25 91 ARG A O 1
ATOM 691 N N . GLN A 1 92 ? -0.797 3.295 10.009 1.00 97.19 92 GLN A N 1
ATOM 692 C CA . GLN A 1 92 ? -1.390 4.491 10.619 1.00 97.19 92 GLN A CA 1
ATOM 693 C C . GLN A 1 92 ? -1.713 5.571 9.582 1.00 97.19 92 GLN A C 1
ATOM 695 O O . GLN A 1 92 ? -2.755 6.221 9.675 1.00 97.19 92 GLN A O 1
ATOM 700 N N . PHE A 1 93 ? -0.863 5.735 8.564 1.00 97.31 93 PHE A N 1
ATOM 701 C CA . PHE A 1 93 ? -1.130 6.636 7.447 1.00 97.31 93 PHE A CA 1
ATOM 702 C C . PHE A 1 93 ? -2.441 6.282 6.727 1.00 97.31 93 PHE A C 1
ATOM 704 O O . PHE A 1 93 ? -3.278 7.165 6.520 1.00 97.31 93 PHE A O 1
ATOM 711 N N . PHE A 1 94 ? -2.675 5.007 6.400 1.00 97.94 94 PHE A N 1
ATOM 712 C CA . PHE A 1 94 ? -3.930 4.581 5.765 1.00 97.94 94 PHE A CA 1
ATOM 713 C C . PHE A 1 94 ? -5.125 4.583 6.719 1.00 97.94 94 PHE A C 1
ATOM 715 O O . PHE A 1 94 ? -6.208 5.005 6.317 1.00 97.94 94 PHE A O 1
ATOM 722 N N . ALA A 1 95 ? -4.941 4.220 7.990 1.00 95.81 95 ALA A N 1
ATOM 723 C CA . ALA A 1 95 ? -5.997 4.355 8.993 1.00 95.81 95 ALA A CA 1
ATOM 724 C C . ALA A 1 95 ? -6.485 5.813 9.097 1.00 95.81 95 ALA A C 1
ATOM 726 O O . ALA A 1 95 ? -7.684 6.064 9.181 1.00 95.81 95 ALA A O 1
ATOM 727 N N . LYS A 1 96 ? -5.571 6.788 9.002 1.00 95.75 96 LYS A N 1
ATOM 728 C CA . LYS A 1 96 ? -5.911 8.217 9.030 1.00 95.75 96 LYS A CA 1
ATOM 729 C C . LYS A 1 96 ? -6.526 8.726 7.722 1.00 95.75 96 LYS A C 1
ATOM 731 O O . LYS A 1 96 ? -7.475 9.501 7.758 1.00 95.75 96 LYS A O 1
ATOM 736 N N . THR A 1 97 ? -5.964 8.350 6.573 1.00 96.56 97 THR A N 1
ATOM 737 C CA . THR A 1 97 ? -6.321 8.951 5.269 1.00 96.56 97 THR A CA 1
ATOM 738 C C . THR A 1 97 ? -7.415 8.202 4.512 1.00 96.56 97 THR A C 1
ATOM 740 O O . THR A 1 97 ? -8.059 8.783 3.641 1.00 96.56 97 THR A O 1
ATOM 743 N N . ALA A 1 98 ? -7.630 6.925 4.822 1.00 96.69 98 ALA A N 1
ATOM 744 C CA . ALA A 1 98 ? -8.634 6.076 4.188 1.00 96.69 98 ALA A CA 1
ATOM 745 C C . ALA A 1 98 ? -9.673 5.530 5.182 1.00 96.69 98 ALA A C 1
ATOM 747 O O . ALA A 1 98 ? -10.730 5.097 4.743 1.00 96.69 98 ALA A O 1
ATOM 748 N N . GLN A 1 99 ? -9.412 5.572 6.498 1.00 96.25 99 GLN A N 1
ATOM 749 C CA . GLN A 1 99 ? -10.335 5.086 7.542 1.00 96.25 99 GLN A CA 1
ATOM 750 C C . GLN A 1 99 ? -10.813 3.639 7.315 1.00 96.25 99 GLN A C 1
ATOM 752 O O . GLN A 1 99 ? -11.927 3.268 7.670 1.00 96.25 99 GLN A O 1
ATOM 757 N N . VAL A 1 100 ? -9.951 2.822 6.712 1.00 97.12 100 VAL A N 1
ATOM 758 C CA . VAL A 1 100 ? -10.189 1.399 6.454 1.00 97.12 100 VAL A CA 1
ATOM 759 C C . VAL A 1 100 ? -9.937 0.559 7.702 1.00 97.12 100 VAL A C 1
ATOM 761 O O . VAL A 1 100 ? -9.171 0.953 8.589 1.00 97.12 100 VAL A O 1
ATOM 764 N N . ALA A 1 101 ? -10.531 -0.633 7.749 1.00 98.50 101 ALA A N 1
ATOM 765 C CA . ALA A 1 101 ? -10.181 -1.616 8.764 1.00 98.50 101 ALA A CA 1
ATOM 766 C C . ALA A 1 101 ? -8.714 -2.045 8.600 1.00 98.50 101 ALA A C 1
ATOM 768 O O . ALA A 1 101 ? -8.172 -2.068 7.493 1.00 98.50 101 ALA A O 1
ATOM 769 N N . THR A 1 102 ? -8.060 -2.405 9.704 1.00 98.69 102 THR A N 1
ATOM 770 C CA . THR A 1 102 ? -6.701 -2.960 9.665 1.00 98.69 102 THR A CA 1
ATOM 771 C C . THR A 1 102 ? -6.630 -4.255 10.457 1.00 98.69 102 THR A C 1
ATOM 773 O O . THR A 1 102 ? -7.382 -4.438 11.413 1.00 98.69 102 THR A O 1
ATOM 776 N N . THR A 1 103 ? -5.744 -5.163 10.053 1.00 98.69 103 THR A N 1
ATOM 777 C CA . THR A 1 103 ? -5.545 -6.452 10.728 1.00 98.69 103 THR A CA 1
ATOM 778 C C . THR A 1 103 ? -4.076 -6.854 10.711 1.00 98.69 103 THR A C 1
ATOM 780 O O . THR A 1 103 ? -3.326 -6.496 9.803 1.00 98.69 103 THR A O 1
ATOM 783 N N . GLU A 1 104 ? -3.679 -7.651 11.698 1.00 98.56 104 GLU A N 1
ATOM 784 C CA . GLU A 1 104 ? -2.380 -8.330 11.733 1.00 98.56 104 GLU A CA 1
ATOM 785 C C . GLU A 1 104 ? -2.491 -9.784 11.246 1.00 98.56 104 GLU A C 1
ATOM 787 O O . GLU A 1 104 ? -1.492 -10.487 11.092 1.00 98.56 104 GLU A O 1
ATOM 792 N N . LYS A 1 105 ? -3.699 -10.264 10.938 1.00 98.56 105 LYS A N 1
ATOM 793 C CA . LYS A 1 105 ? -3.923 -11.636 10.477 1.00 98.56 105 LYS A CA 1
ATOM 794 C C . LYS A 1 105 ? -4.012 -11.681 8.958 1.00 98.56 105 LYS A C 1
ATOM 796 O O . LYS A 1 105 ? -4.943 -11.150 8.362 1.00 98.56 105 LYS A O 1
ATOM 801 N N . THR A 1 106 ? -3.092 -12.407 8.325 1.00 98.69 106 THR A N 1
ATOM 802 C CA . THR A 1 106 ? -3.075 -12.601 6.862 1.00 98.69 106 THR A CA 1
ATOM 803 C C . THR A 1 106 ? -4.418 -13.087 6.316 1.00 98.69 106 THR A C 1
ATOM 805 O O . THR A 1 106 ? -4.860 -12.614 5.279 1.00 98.69 106 THR A O 1
ATOM 808 N N . ALA A 1 107 ? -5.101 -13.987 7.027 1.00 98.19 107 ALA A N 1
ATOM 809 C CA . ALA A 1 107 ? -6.374 -14.556 6.584 1.00 98.19 107 ALA A CA 1
ATOM 810 C C . ALA A 1 107 ? -7.571 -13.586 6.656 1.00 98.19 107 ALA A C 1
ATOM 812 O O . ALA A 1 107 ? -8.625 -13.910 6.126 1.00 98.19 107 ALA A O 1
ATOM 813 N N . GLU A 1 108 ? -7.431 -12.429 7.303 1.00 98.38 108 GLU A N 1
ATOM 814 C CA . GLU A 1 108 ? -8.500 -11.425 7.420 1.00 98.38 108 GLU A CA 1
ATOM 815 C C . GLU A 1 108 ? -8.271 -10.220 6.494 1.00 98.38 108 GLU A C 1
ATOM 817 O O . GLU A 1 108 ? -9.167 -9.402 6.315 1.00 98.38 108 GLU A O 1
ATOM 822 N N . ALA A 1 109 ? -7.082 -10.090 5.900 1.00 98.75 109 ALA A N 1
ATOM 823 C CA . ALA A 1 109 ? -6.764 -8.979 5.011 1.00 98.75 109 ALA A CA 1
ATOM 824 C C . ALA A 1 109 ? -7.425 -9.152 3.634 1.00 98.75 109 ALA A C 1
ATOM 826 O O . ALA A 1 109 ? -7.506 -10.274 3.124 1.00 98.75 109 ALA A O 1
ATOM 827 N N . SER A 1 110 ? -7.823 -8.049 3.005 1.00 98.75 110 SER A N 1
ATOM 828 C CA . SER A 1 110 ? -8.086 -7.992 1.560 1.00 98.75 110 SER A CA 1
ATOM 829 C C . SER A 1 110 ? -6.871 -7.462 0.793 1.00 98.75 110 SER A C 1
ATOM 831 O O . SER A 1 110 ? -6.579 -7.946 -0.295 1.00 98.75 110 SER A O 1
ATOM 833 N N . ILE A 1 111 ? -6.108 -6.542 1.397 1.00 98.75 111 ILE A N 1
ATOM 834 C CA . ILE A 1 111 ? -4.861 -5.999 0.840 1.00 98.75 111 ILE A CA 1
ATOM 835 C C . ILE A 1 111 ? -3.721 -6.195 1.839 1.00 98.75 111 ILE A C 1
ATOM 837 O O . ILE A 1 111 ? -3.858 -5.868 3.024 1.00 98.75 111 ILE A O 1
ATOM 841 N N . ILE A 1 112 ? -2.578 -6.690 1.358 1.00 98.81 112 ILE A N 1
ATOM 842 C CA . ILE A 1 112 ? -1.362 -6.889 2.150 1.00 98.81 112 ILE A CA 1
ATOM 843 C C . ILE A 1 112 ? -0.213 -6.085 1.539 1.00 98.81 112 ILE A C 1
ATOM 845 O O . ILE A 1 112 ? 0.455 -6.508 0.598 1.00 98.81 112 ILE A O 1
ATOM 849 N N . GLN A 1 113 ? 0.102 -4.938 2.140 1.00 98.75 113 GLN A N 1
ATOM 850 C CA . GLN A 1 113 ? 1.298 -4.192 1.762 1.00 98.75 113 GLN A CA 1
ATOM 851 C C . GLN A 1 113 ? 2.514 -4.737 2.515 1.00 98.75 113 GLN A C 1
ATOM 853 O O . GLN A 1 113 ? 2.613 -4.620 3.736 1.00 98.75 113 GLN A O 1
ATOM 858 N N . THR A 1 114 ? 3.471 -5.307 1.787 1.00 98.56 114 THR A N 1
ATOM 859 C CA . THR A 1 114 ? 4.655 -5.935 2.381 1.00 98.56 114 THR A CA 1
ATOM 860 C C . THR A 1 114 ? 5.967 -5.331 1.895 1.00 98.56 114 THR A C 1
ATOM 862 O O . THR A 1 114 ? 6.101 -4.912 0.742 1.00 98.56 114 THR A O 1
ATOM 865 N N . ARG A 1 115 ? 6.974 -5.343 2.773 1.00 98.19 115 ARG A N 1
ATOM 866 C CA . ARG A 1 115 ? 8.378 -5.122 2.431 1.00 98.19 115 ARG A CA 1
ATOM 867 C C . ARG A 1 115 ? 9.220 -6.349 2.801 1.00 98.19 115 ARG A C 1
ATOM 869 O O . ARG A 1 115 ? 9.326 -6.722 3.966 1.00 98.19 115 ARG A O 1
ATOM 876 N N . HIS A 1 116 ? 9.854 -6.935 1.782 1.00 98.06 116 HIS A N 1
ATOM 877 C CA . HIS A 1 116 ? 10.836 -8.038 1.827 1.00 98.06 116 HIS A CA 1
ATOM 878 C C . HIS A 1 116 ? 10.317 -9.451 2.164 1.00 98.06 116 HIS A C 1
ATOM 880 O O . HIS A 1 116 ? 11.115 -10.388 2.140 1.00 98.06 116 HIS A O 1
ATOM 886 N N . ARG A 1 117 ? 9.025 -9.658 2.454 1.00 98.19 117 ARG A N 1
ATOM 887 C CA . ARG A 1 117 ? 8.486 -10.992 2.786 1.00 98.19 117 ARG A CA 1
ATOM 888 C C . ARG A 1 117 ? 7.150 -11.276 2.116 1.00 98.19 117 ARG A C 1
ATOM 890 O O . ARG A 1 117 ? 6.348 -10.373 1.922 1.00 98.19 117 ARG A O 1
ATOM 897 N N . ILE A 1 118 ? 6.892 -12.546 1.840 1.00 98.38 118 ILE A N 1
ATOM 898 C CA . ILE A 1 118 ? 5.547 -13.067 1.583 1.00 98.38 118 ILE A CA 1
ATOM 899 C C . ILE A 1 118 ? 5.095 -13.748 2.888 1.00 98.38 118 ILE A C 1
ATOM 901 O O . ILE A 1 118 ? 5.938 -14.382 3.532 1.00 98.38 118 ILE A O 1
AT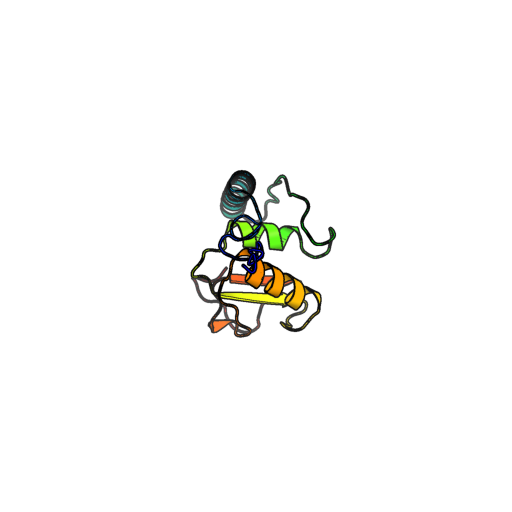OM 905 N N . PRO A 1 119 ? 3.837 -13.585 3.340 1.00 98.06 119 PRO A N 1
ATOM 906 C CA . PRO A 1 119 ? 3.341 -14.307 4.508 1.00 98.06 119 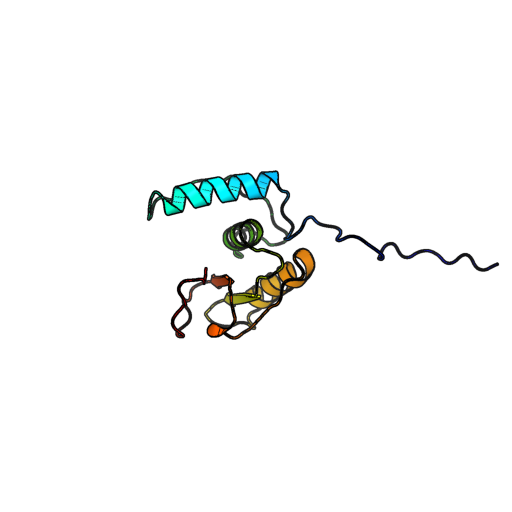PRO A CA 1
ATOM 907 C C . PRO A 1 119 ? 3.448 -15.829 4.341 1.00 98.06 119 PRO A C 1
ATOM 909 O O . PRO A 1 119 ? 3.182 -16.348 3.265 1.00 98.06 119 PRO A O 1
ATOM 912 N N . GLU A 1 120 ? 3.758 -16.550 5.421 1.00 97.56 120 GLU A N 1
ATOM 913 C CA . GLU A 1 120 ? 3.771 -18.028 5.407 1.00 97.56 120 GLU A CA 1
ATOM 914 C C . GLU A 1 120 ? 2.362 -18.621 5.266 1.00 97.56 120 GLU A C 1
ATOM 916 O O . GLU A 1 120 ? 2.170 -19.735 4.784 1.00 97.56 120 GLU A O 1
ATOM 921 N N . LYS A 1 121 ? 1.34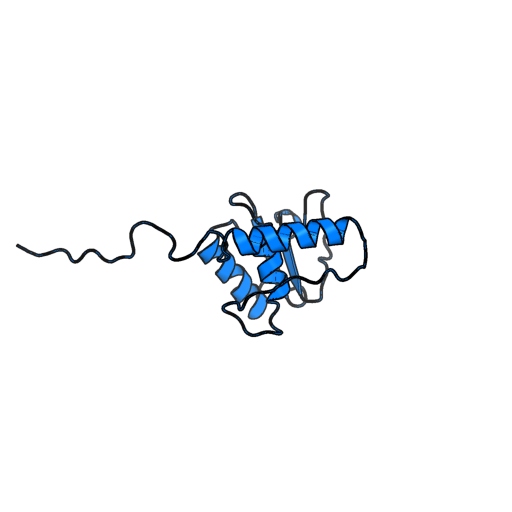7 -17.878 5.720 1.00 98.12 121 LYS A N 1
ATOM 922 C CA . LYS A 1 121 ? -0.051 -18.253 5.531 1.00 98.12 121 LYS A CA 1
ATOM 923 C C . LYS A 1 121 ? -0.410 -18.065 4.058 1.00 98.12 121 LYS A C 1
ATOM 925 O O . LYS A 1 121 ? -0.277 -16.957 3.547 1.00 98.12 121 LYS A O 1
ATOM 930 N N . GLU A 1 122 ? -0.905 -19.130 3.434 1.00 97.94 122 GLU A N 1
ATOM 931 C CA . GLU A 1 122 ? -1.363 -19.127 2.043 1.00 97.94 122 GLU A CA 1
ATOM 932 C C . GLU A 1 122 ? -2.381 -18.008 1.780 1.00 97.94 122 GLU A C 1
ATOM 934 O O . GLU A 1 122 ? -3.279 -17.763 2.597 1.00 97.94 122 GLU A O 1
ATOM 939 N N . LEU A 1 123 ? -2.199 -17.320 0.651 1.00 98.50 123 LEU A N 1
ATOM 940 C CA . LEU A 1 123 ? -3.061 -16.227 0.218 1.00 98.50 123 LEU A CA 1
ATOM 941 C C . LEU A 1 123 ? -4.317 -16.776 -0.461 1.00 98.50 123 LEU A C 1
ATOM 943 O O . LEU A 1 123 ? -4.272 -17.799 -1.142 1.00 98.50 123 LEU A O 1
ATOM 947 N N . ARG A 1 124 ? -5.439 -16.081 -0.282 1.00 97.94 124 ARG A N 1
ATOM 948 C CA . ARG A 1 124 ? -6.702 -16.390 -0.960 1.00 97.94 124 ARG A CA 1
ATOM 949 C C . ARG A 1 124 ? -6.768 -15.702 -2.321 1.00 97.94 124 ARG A C 1
ATOM 951 O O . ARG A 1 124 ? -6.081 -14.714 -2.556 1.00 97.94 124 ARG A O 1
ATOM 958 N N . GLU A 1 125 ? -7.643 -16.205 -3.185 1.00 97.94 125 GLU A N 1
ATOM 959 C CA . GLU A 1 125 ? -7.830 -15.728 -4.564 1.00 97.94 125 GLU A CA 1
ATOM 960 C C . GLU A 1 125 ? -8.173 -14.232 -4.666 1.00 97.94 125 GLU A C 1
ATOM 962 O O . GLU A 1 125 ? -7.778 -13.571 -5.621 1.00 97.94 125 GLU A O 1
ATOM 967 N N . ASP A 1 126 ? -8.889 -13.694 -3.679 1.00 96.94 126 ASP A N 1
ATOM 968 C CA . ASP A 1 126 ? -9.352 -12.306 -3.638 1.00 96.94 126 ASP A CA 1
ATOM 969 C C . ASP A 1 126 ? -8.338 -11.325 -3.029 1.00 96.94 126 ASP A C 1
ATOM 971 O O . ASP A 1 126 ? -8.587 -10.119 -3.023 1.00 96.94 126 ASP A O 1
ATOM 975 N N . GLN A 1 127 ? -7.215 -11.821 -2.496 1.00 98.44 127 GLN A N 1
ATOM 976 C CA . GLN A 1 127 ? -6.205 -10.981 -1.856 1.00 98.44 127 GLN A CA 1
ATOM 977 C C . GLN A 1 127 ? -5.242 -10.362 -2.865 1.00 98.44 127 GLN A C 1
ATOM 979 O O . GLN A 1 127 ? -4.853 -10.991 -3.851 1.00 98.44 127 GLN A O 1
ATOM 984 N N . VAL A 1 128 ? -4.810 -9.139 -2.551 1.00 97.12 128 VAL A N 1
ATOM 985 C CA . VAL A 1 128 ? -3.778 -8.397 -3.290 1.00 97.12 128 VAL A CA 1
ATOM 986 C C . VAL A 1 128 ? -2.562 -8.143 -2.414 1.00 97.12 128 VAL A C 1
ATOM 988 O O . VAL A 1 128 ? -2.745 -7.701 -1.254 1.00 97.12 128 VAL A O 1
#

pLDDT: mean 91.69, std 16.11, range [34.09, 98.88]

Radius of gyration: 16.81 Å; chains: 1; bounding box: 36×55×45 Å

Secondary structure (DSSP, 8-state):
-------TTSSS-SSBTTBS-HHHHHHHHHHHHHHHHSTT---------BSB-TTSSHHHHHHHHHH--TT-EEEEEETTBSSSHHHHHHHHHHHHHH--EE-S-GGG-SEEEEES---SSPPPTT--

Foldseek 3Di:
DDDPDDDPPPDDQPAAALRDDPVLLVQLVVQVVVCVVPPPDDRDGDFDDDPDDPVLCSVLSSNCSSPDDLAFEEQEEEPQDCPDPSNVVSVVSNCRRNVHHYDNDQVRGQEYRYHPDDHPPDHDPNHD

Sequence (128 aa):
MEQTVKNPADGAPDYNFAYLDEQTKRMIRRALLKAVAIPGYQVPFAGREMPMPYGWGTGGVQVTAAVIGPNDTLKVIDQGADDTTNAVSIRQFFAKTAQVATTEKTAEASIIQTRHRIPEKELREDQV